Protein AF-A0A0H2MUB9-F1 (afdb_monomer_lite)

Structure (mmCIF, N/CA/C/O backbone):
data_AF-A0A0H2MUB9-F1
#
_entry.id   AF-A0A0H2MUB9-F1
#
loop_
_atom_site.group_PDB
_atom_site.id
_atom_site.type_symbol
_atom_site.label_atom_id
_atom_site.label_alt_id
_atom_site.label_comp_id
_atom_site.label_asym_id
_atom_site.label_entity_id
_atom_site.label_seq_id
_atom_site.pdbx_PDB_ins_code
_atom_site.Cartn_x
_atom_site.Cartn_y
_atom_site.Cartn_z
_atom_site.occupancy
_atom_site.B_iso_or_equiv
_atom_site.auth_seq_id
_atom_site.auth_comp_id
_atom_site.auth_asym_id
_atom_site.auth_atom_id
_atom_site.pdbx_PDB_model_num
ATOM 1 N N . MET A 1 1 ? -20.893 -0.176 14.159 1.00 56.81 1 MET A N 1
ATOM 2 C CA . MET A 1 1 ? -20.723 0.373 12.795 1.00 56.81 1 MET A CA 1
ATOM 3 C C . MET A 1 1 ? -20.155 1.794 12.834 1.00 56.81 1 MET A C 1
ATOM 5 O O . MET A 1 1 ? -19.218 2.076 12.096 1.00 56.81 1 MET A O 1
ATOM 9 N N . ASP A 1 2 ? -20.636 2.658 13.736 1.00 71.62 2 ASP A N 1
ATOM 10 C CA . ASP A 1 2 ? -20.161 4.051 13.866 1.00 71.62 2 ASP A CA 1
ATOM 11 C C . ASP A 1 2 ? -18.778 4.209 14.501 1.00 71.62 2 ASP A C 1
ATOM 13 O O . ASP A 1 2 ? -18.114 5.216 14.295 1.00 71.62 2 ASP A O 1
ATOM 17 N N . GLU A 1 3 ? -18.306 3.202 15.231 1.00 82.69 3 GLU A N 1
ATOM 18 C CA . GLU A 1 3 ? -17.053 3.276 15.979 1.00 82.69 3 GLU A CA 1
ATOM 19 C C . GLU A 1 3 ? -15.819 3.467 15.084 1.00 82.69 3 GLU A C 1
ATOM 21 O O . GLU A 1 3 ? -15.067 4.416 15.284 1.00 82.69 3 GLU A O 1
ATOM 26 N N . LEU A 1 4 ? -15.639 2.643 14.045 1.00 85.38 4 LEU A N 1
ATOM 27 C CA . LEU A 1 4 ? -14.508 2.793 13.117 1.00 85.38 4 LEU A CA 1
ATOM 28 C C . LEU A 1 4 ? -14.594 4.091 12.311 1.00 85.38 4 LEU A C 1
ATOM 30 O O . LEU A 1 4 ? -13.580 4.748 12.095 1.00 85.38 4 LEU A O 1
ATOM 34 N N . LYS A 1 5 ? -15.801 4.501 11.906 1.00 85.00 5 LYS A N 1
ATOM 35 C CA . LYS A 1 5 ? -16.011 5.792 11.232 1.00 85.00 5 LYS A CA 1
ATOM 36 C C . LYS A 1 5 ? -15.711 6.974 12.159 1.00 85.00 5 LYS A C 1
ATOM 38 O O . LYS A 1 5 ? -15.191 7.983 11.695 1.00 85.00 5 LYS A O 1
ATOM 43 N N . ARG A 1 6 ? -15.994 6.845 13.459 1.00 87.81 6 ARG A N 1
ATOM 44 C CA . ARG A 1 6 ? -15.663 7.837 14.491 1.00 87.81 6 ARG A CA 1
ATOM 45 C C . ARG A 1 6 ? -14.154 7.919 14.719 1.00 87.81 6 ARG A C 1
ATOM 47 O O . ARG A 1 6 ? -13.613 9.021 14.737 1.00 87.81 6 ARG A O 1
ATOM 54 N N . ILE A 1 7 ? -13.488 6.774 14.870 1.00 88.94 7 ILE A N 1
ATOM 55 C CA . ILE A 1 7 ? -12.036 6.682 15.089 1.00 88.94 7 ILE A CA 1
ATOM 56 C C . ILE A 1 7 ? -11.279 7.248 13.876 1.00 88.94 7 ILE A C 1
ATOM 58 O O . ILE A 1 7 ? -10.414 8.109 14.024 1.00 88.94 7 ILE A O 1
ATOM 62 N N . PHE A 1 8 ? -11.661 6.839 12.665 1.00 88.88 8 PHE A N 1
ATOM 63 C CA . PHE A 1 8 ? -11.027 7.247 11.408 1.00 88.88 8 PHE A CA 1
ATOM 64 C C . PHE A 1 8 ? -11.818 8.344 10.681 1.00 88.88 8 PHE A C 1
ATOM 66 O O . PHE A 1 8 ? -11.967 8.311 9.462 1.00 88.88 8 PHE A O 1
ATOM 73 N N . ARG A 1 9 ? -12.315 9.346 11.418 1.00 86.38 9 ARG A N 1
ATOM 74 C CA . ARG A 1 9 ? -13.179 10.418 10.877 1.00 86.38 9 ARG A CA 1
ATOM 75 C C . ARG A 1 9 ? -12.578 11.217 9.714 1.00 86.38 9 ARG A C 1
ATOM 77 O O . ARG A 1 9 ? -13.312 11.753 8.892 1.00 86.38 9 ARG A O 1
ATOM 84 N N . ASN A 1 10 ? -11.249 11.302 9.657 1.00 85.94 10 ASN A N 1
ATOM 85 C CA . ASN A 1 10 ? -10.519 12.029 8.615 1.00 85.94 10 ASN A CA 1
ATOM 86 C C . ASN A 1 10 ? -10.152 11.139 7.417 1.00 85.94 10 ASN A C 1
ATOM 88 O O . ASN A 1 10 ? -9.571 11.619 6.445 1.00 85.94 10 ASN A O 1
ATOM 92 N N . GLU A 1 11 ? -10.473 9.848 7.474 1.00 87.88 11 GLU A N 1
ATOM 93 C CA . GLU A 1 11 ? -10.148 8.885 6.432 1.00 87.88 11 GLU A CA 1
ATOM 94 C C . GLU A 1 11 ? -11.412 8.330 5.776 1.00 87.88 11 GLU A C 1
ATOM 96 O O . GLU A 1 11 ? -12.540 8.492 6.246 1.00 87.88 11 GLU A O 1
ATOM 101 N N . CYS A 1 12 ? -11.231 7.669 4.637 1.00 87.50 12 CYS A N 1
ATOM 102 C CA . CYS A 1 12 ? -12.321 6.972 3.985 1.00 87.50 12 CYS A CA 1
ATOM 103 C C . CYS A 1 12 ? -12.424 5.558 4.559 1.00 87.50 12 CYS A C 1
ATOM 105 O O . CYS A 1 12 ? -11.512 4.747 4.401 1.00 87.50 12 CYS A O 1
ATOM 107 N N . VAL A 1 13 ? -13.568 5.265 5.179 1.00 91.06 13 VAL A N 1
ATOM 108 C CA . VAL A 1 13 ? -13.918 3.931 5.675 1.00 91.06 13 VAL A CA 1
ATOM 109 C C . VAL A 1 13 ? -15.062 3.379 4.830 1.00 91.06 13 VAL A C 1
ATOM 111 O O . VAL A 1 13 ? -16.149 3.960 4.785 1.00 91.06 13 VAL A O 1
ATOM 114 N N . LYS A 1 14 ? -14.828 2.255 4.152 1.00 89.75 14 LYS A N 1
ATOM 115 C CA . LYS A 1 14 ? -15.859 1.504 3.419 1.00 89.75 14 LYS A CA 1
ATOM 116 C C . LYS A 1 14 ? -16.040 0.129 4.043 1.00 89.75 14 LYS A C 1
ATOM 118 O O . LYS A 1 14 ? -15.071 -0.472 4.479 1.00 89.75 14 LYS A O 1
ATOM 123 N N . GLU A 1 15 ? -17.260 -0.382 4.059 1.00 89.25 15 GLU A N 1
ATOM 124 C CA . GLU A 1 15 ? -17.566 -1.722 4.558 1.00 89.25 15 GLU A CA 1
ATOM 125 C C . GLU A 1 15 ? -18.041 -2.598 3.398 1.00 89.25 15 GLU A C 1
ATOM 127 O O . GLU A 1 15 ? -18.848 -2.157 2.576 1.00 89.25 15 GLU A O 1
ATOM 132 N N . LYS A 1 16 ? -17.510 -3.818 3.296 1.00 87.25 16 LYS A N 1
ATOM 133 C CA . LYS A 1 16 ? -17.943 -4.817 2.312 1.00 87.25 16 LYS A CA 1
ATOM 134 C C . LYS A 1 16 ? -17.687 -6.216 2.865 1.00 87.25 16 LYS A C 1
ATOM 136 O O . LYS A 1 16 ? -16.566 -6.519 3.261 1.00 87.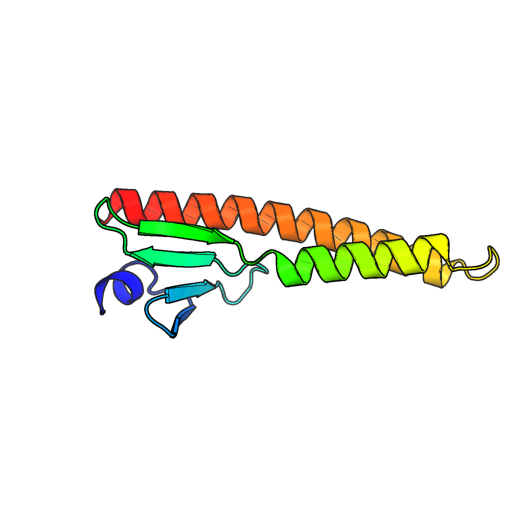25 16 LYS A O 1
ATOM 141 N N . ASN A 1 17 ? -18.705 -7.077 2.850 1.00 84.12 17 ASN A N 1
ATOM 142 C CA . ASN A 1 17 ? -18.617 -8.483 3.272 1.00 84.12 17 ASN A CA 1
ATOM 143 C C . ASN A 1 17 ? -17.987 -8.667 4.673 1.00 84.12 17 ASN A C 1
ATOM 145 O O . ASN A 1 17 ? -17.063 -9.462 4.826 1.00 84.12 17 ASN A O 1
ATOM 149 N N . ASN A 1 18 ? -18.442 -7.903 5.675 1.00 83.31 18 ASN A N 1
ATOM 150 C CA . ASN A 1 18 ? -17.905 -7.888 7.051 1.00 83.31 18 ASN A CA 1
ATOM 151 C C . ASN A 1 18 ? -16.425 -7.474 7.181 1.00 83.31 18 ASN A C 1
ATOM 153 O O . ASN A 1 18 ? -15.815 -7.665 8.234 1.00 83.31 18 ASN A O 1
ATOM 157 N N . LYS A 1 19 ? -15.839 -6.889 6.131 1.00 88.38 19 LYS A N 1
ATOM 158 C CA . LYS A 1 19 ? -14.501 -6.293 6.158 1.00 88.38 19 LYS A CA 1
ATOM 159 C C . LYS A 1 19 ? -14.608 -4.782 6.043 1.00 88.38 19 LYS A C 1
ATOM 161 O O . LYS A 1 19 ? -15.383 -4.261 5.236 1.00 88.38 19 LYS A O 1
ATOM 166 N N . PHE A 1 20 ? -13.786 -4.084 6.812 1.00 90.12 20 PHE A N 1
ATOM 167 C CA . PHE A 1 20 ? -13.650 -2.638 6.749 1.00 90.12 20 PHE A CA 1
ATOM 168 C C . PHE A 1 20 ? -12.410 -2.280 5.943 1.00 90.12 20 PHE A C 1
ATOM 170 O O . PHE A 1 20 ? -11.352 -2.874 6.093 1.00 90.12 20 PHE A O 1
ATOM 177 N N . PHE A 1 21 ? -12.538 -1.296 5.075 1.00 90.56 21 PHE A N 1
ATOM 178 C CA . PHE A 1 21 ? -11.499 -0.840 4.173 1.00 90.56 21 PHE A CA 1
ATOM 179 C C . PHE A 1 21 ? -11.187 0.602 4.525 1.00 90.56 21 PHE A C 1
ATOM 181 O O . PHE A 1 21 ? -12.017 1.486 4.305 1.00 90.56 21 PHE A O 1
ATOM 188 N N . ILE A 1 22 ? -9.997 0.823 5.071 1.00 90.81 22 ILE A N 1
ATOM 189 C CA . ILE A 1 22 ? -9.536 2.115 5.563 1.00 90.81 22 ILE A CA 1
ATOM 190 C C . ILE A 1 22 ? -8.442 2.627 4.626 1.00 90.81 22 ILE A C 1
ATOM 192 O O . ILE A 1 22 ? -7.374 2.024 4.487 1.00 90.81 22 ILE A O 1
ATOM 196 N N . PHE A 1 23 ? -8.687 3.755 3.967 1.00 87.06 23 PHE A N 1
ATOM 197 C CA . PHE A 1 23 ? -7.727 4.381 3.057 1.00 87.06 23 PHE A CA 1
ATOM 198 C C . PHE A 1 23 ? -7.743 5.903 3.195 1.00 87.06 23 PHE A C 1
ATOM 200 O O . PHE A 1 23 ? -8.779 6.521 3.444 1.00 87.06 23 PHE A O 1
ATOM 207 N N . HIS A 1 24 ? -6.570 6.506 3.031 1.00 81.12 24 HIS A N 1
ATOM 208 C CA . HIS A 1 24 ? -6.390 7.947 3.114 1.00 81.12 24 HIS A CA 1
ATOM 209 C C . HIS A 1 24 ? -6.463 8.543 1.717 1.00 81.12 24 HIS A C 1
ATOM 211 O O . HIS A 1 24 ? -6.061 7.913 0.743 1.00 81.12 24 HIS A O 1
ATOM 217 N N . ARG A 1 25 ? -6.989 9.764 1.607 1.00 71.44 25 ARG A N 1
ATOM 218 C CA . ARG A 1 25 ? -7.254 10.394 0.304 1.00 71.44 25 ARG A CA 1
ATOM 219 C C . ARG A 1 25 ? -5.985 10.672 -0.500 1.00 71.44 25 ARG A C 1
ATOM 221 O O . ARG A 1 25 ? -6.036 10.647 -1.721 1.00 71.44 25 ARG A O 1
ATOM 228 N N . SER A 1 26 ? -4.873 10.937 0.183 1.00 66.00 26 SER A N 1
ATOM 229 C CA . SER A 1 26 ? -3.591 11.278 -0.447 1.00 66.00 26 SER A CA 1
ATOM 230 C C . SER A 1 26 ? -2.532 10.176 -0.391 1.00 66.00 26 SER A C 1
ATOM 232 O O . SER A 1 26 ? -1.484 10.339 -1.006 1.00 66.00 26 SER A O 1
ATOM 234 N N . LEU A 1 27 ? -2.759 9.080 0.344 1.00 63.78 27 LEU A N 1
ATOM 235 C CA . LEU A 1 27 ? -1.756 8.021 0.492 1.00 63.78 27 LEU A CA 1
ATOM 236 C C . LEU A 1 27 ? -2.172 6.785 -0.296 1.00 63.78 27 LEU A C 1
ATOM 238 O O . LEU A 1 27 ? -3.285 6.277 -0.147 1.00 63.78 27 LEU A O 1
ATOM 242 N N . TRP A 1 28 ? -1.239 6.272 -1.094 1.00 70.44 28 TRP A N 1
ATOM 243 C CA . TRP A 1 28 ? -1.331 4.932 -1.653 1.00 70.44 28 TRP A CA 1
ATOM 244 C C . TRP A 1 28 ? -1.181 3.914 -0.522 1.00 70.44 28 TRP A C 1
ATOM 246 O O . TRP A 1 28 ? -0.120 3.786 0.079 1.00 70.44 28 TRP A O 1
ATOM 256 N N . GLY A 1 29 ? -2.277 3.233 -0.199 1.00 76.50 29 GLY A N 1
ATOM 257 C CA . GLY A 1 29 ? -2.287 2.156 0.780 1.00 76.50 29 GLY A CA 1
ATOM 258 C C . GLY A 1 29 ? -3.667 1.959 1.392 1.00 76.50 29 GLY A C 1
ATOM 259 O O . GLY A 1 29 ? -4.155 2.790 2.162 1.00 76.50 29 GLY A O 1
ATOM 260 N N . ARG A 1 30 ? -4.318 0.846 1.053 1.00 89.44 30 ARG A N 1
ATOM 261 C CA . ARG A 1 30 ? -5.590 0.451 1.662 1.00 89.44 30 ARG A CA 1
ATOM 262 C C . ARG A 1 30 ? -5.326 -0.608 2.722 1.00 89.44 30 ARG A C 1
ATOM 264 O O . ARG A 1 30 ? -4.677 -1.612 2.441 1.00 89.44 30 ARG A O 1
ATOM 271 N N . VAL A 1 31 ? -5.835 -0.378 3.927 1.00 93.12 31 VAL A N 1
ATOM 272 C CA . VAL A 1 31 ? -5.772 -1.340 5.029 1.00 93.12 31 VAL A CA 1
ATOM 273 C C . VAL A 1 31 ? -7.144 -1.976 5.185 1.00 93.12 31 VAL A C 1
ATOM 275 O O . VAL A 1 31 ? -8.157 -1.290 5.311 1.00 93.12 31 VAL A O 1
ATOM 278 N N . ILE A 1 32 ? -7.170 -3.297 5.148 1.00 92.88 32 ILE A N 1
ATOM 279 C CA . ILE A 1 32 ? -8.330 -4.131 5.412 1.00 92.88 32 ILE A CA 1
ATOM 280 C C . ILE A 1 32 ? -8.325 -4.451 6.903 1.00 92.88 32 ILE A C 1
ATOM 282 O O . ILE A 1 32 ? -7.337 -4.958 7.432 1.00 92.88 32 ILE A O 1
ATOM 286 N N . VAL A 1 33 ? -9.429 -4.153 7.570 1.00 92.88 33 VAL A N 1
ATOM 287 C CA . VAL A 1 33 ? -9.650 -4.406 8.987 1.00 92.88 33 VAL A CA 1
ATOM 288 C C . VAL A 1 33 ? -10.799 -5.395 9.133 1.00 92.88 33 VAL A C 1
ATOM 290 O O . VAL A 1 33 ? -11.902 -5.171 8.635 1.00 92.88 33 VAL A O 1
ATOM 293 N N . GLU A 1 34 ? -10.533 -6.501 9.814 1.00 91.25 34 GLU A N 1
ATOM 294 C CA . GLU A 1 34 ? -11.488 -7.570 10.093 1.00 91.25 34 GLU A CA 1
ATOM 295 C C . GLU A 1 34 ? -11.669 -7.662 11.608 1.00 91.25 34 GLU A C 1
ATOM 297 O O . GLU A 1 34 ? -10.687 -7.742 12.347 1.00 91.25 34 GLU A O 1
ATOM 302 N N . LYS A 1 35 ? -12.916 -7.627 12.087 1.00 85.12 35 LYS A N 1
ATOM 303 C CA . LYS A 1 35 ? -13.196 -7.828 13.512 1.00 85.12 35 LYS A CA 1
ATOM 304 C C . LYS A 1 35 ? -13.043 -9.317 13.841 1.00 85.12 35 LYS A C 1
ATOM 306 O O . LYS A 1 35 ? -13.653 -10.155 13.182 1.00 85.12 35 LYS A O 1
ATOM 311 N N . SER A 1 36 ? -12.234 -9.630 14.843 1.00 83.12 36 SER A N 1
ATOM 312 C CA . SER A 1 36 ? -12.026 -10.971 15.395 1.00 83.12 36 SER A CA 1
ATOM 313 C C . SER A 1 36 ? -12.447 -11.007 16.866 1.00 83.12 36 SER A C 1
ATOM 315 O O . SER A 1 36 ? -12.672 -9.963 17.475 1.00 83.12 36 SER A O 1
ATOM 317 N N . ASN A 1 37 ? -12.540 -12.201 17.456 1.00 79.12 37 ASN A N 1
ATOM 318 C CA . ASN A 1 37 ? -12.899 -12.344 18.874 1.00 79.12 37 ASN A CA 1
ATOM 319 C C . ASN A 1 37 ? -11.903 -11.622 19.802 1.00 79.12 37 ASN A C 1
ATOM 321 O O . ASN A 1 37 ? -12.319 -11.028 20.789 1.00 79.12 37 ASN A O 1
ATOM 325 N N . ASP A 1 38 ? -10.623 -11.580 19.417 1.00 79.56 38 ASP A N 1
ATOM 326 C CA . ASP A 1 38 ? -9.546 -10.931 20.182 1.00 79.56 38 ASP A CA 1
ATOM 327 C C . ASP A 1 38 ? -9.293 -9.459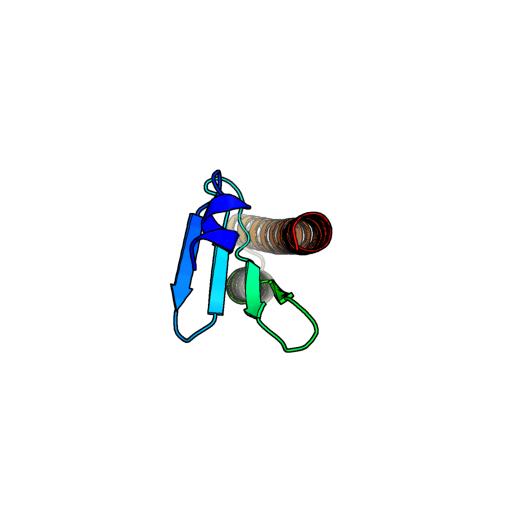 19.785 1.00 79.56 38 ASP A C 1
ATOM 329 O O . ASP A 1 38 ? -8.254 -8.893 20.121 1.00 79.56 38 ASP A O 1
ATOM 333 N N . GLY A 1 39 ? -10.201 -8.831 19.022 1.00 84.06 39 GLY A N 1
ATOM 334 C CA . GLY A 1 39 ? -10.093 -7.420 18.624 1.00 84.06 39 GLY A CA 1
ATOM 335 C C . GLY A 1 39 ? -10.191 -7.188 17.116 1.00 84.06 39 GLY A C 1
ATOM 336 O O . GLY A 1 39 ? -11.158 -7.595 16.475 1.00 84.06 39 GLY A O 1
ATOM 337 N N . TYR A 1 40 ? -9.214 -6.485 16.538 1.00 85.94 40 TYR A N 1
ATOM 338 C CA . TYR A 1 40 ? -9.202 -6.127 15.116 1.00 85.94 40 TYR A CA 1
ATOM 339 C C . TYR A 1 40 ? -7.927 -6.617 14.425 1.00 85.94 40 TYR A C 1
ATOM 341 O O . TYR A 1 40 ? -6.815 -6.219 14.773 1.00 85.94 40 TYR A O 1
ATOM 349 N N . ASN A 1 41 ? -8.086 -7.436 13.387 1.00 90.00 41 ASN A N 1
ATOM 350 C CA . ASN A 1 41 ? -6.993 -7.856 12.522 1.00 90.00 41 ASN A CA 1
ATOM 351 C C . ASN A 1 41 ? -6.832 -6.866 11.363 1.00 90.00 41 ASN A C 1
ATOM 353 O O . ASN A 1 41 ? -7.803 -6.560 10.677 1.00 90.00 41 ASN A O 1
ATOM 357 N N . CYS A 1 42 ? -5.612 -6.383 11.128 1.00 92.19 42 CYS A N 1
ATOM 358 C CA . CYS A 1 42 ? -5.316 -5.384 10.099 1.00 92.19 42 CYS A CA 1
ATOM 359 C C . CYS A 1 42 ? -4.326 -5.944 9.076 1.00 92.19 42 CYS A C 1
ATOM 361 O O . CYS A 1 42 ? -3.234 -6.382 9.452 1.00 92.19 42 CYS A O 1
ATOM 363 N N . LYS A 1 43 ? -4.681 -5.880 7.790 1.00 92.88 43 LYS A N 1
ATOM 364 C CA . LYS A 1 43 ? -3.880 -6.366 6.656 1.00 92.88 43 LYS A CA 1
ATOM 365 C C . LYS A 1 43 ? -3.807 -5.305 5.562 1.00 92.88 43 LYS A C 1
ATOM 367 O O . LYS A 1 43 ? -4.802 -4.646 5.285 1.00 92.88 43 LYS A O 1
ATOM 372 N N . GLY A 1 44 ? -2.656 -5.142 4.920 1.00 91.44 44 GLY A N 1
ATOM 373 C CA . GLY A 1 44 ? -2.526 -4.264 3.755 1.00 91.44 44 GLY A CA 1
ATOM 374 C C . GLY A 1 44 ? -3.027 -4.909 2.469 1.00 91.44 44 GLY A C 1
ATOM 375 O O . GLY A 1 44 ? -2.967 -6.127 2.304 1.00 91.44 44 GLY A O 1
ATOM 376 N N . GLU A 1 45 ? -3.490 -4.090 1.530 1.00 91.06 45 GLU A N 1
ATOM 377 C CA . GLU A 1 45 ? -3.807 -4.511 0.166 1.00 91.06 45 GLU A CA 1
ATOM 378 C C . GLU A 1 45 ? -2.588 -4.317 -0.756 1.00 91.06 45 GLU A C 1
ATOM 380 O O . GLU A 1 45 ? -2.422 -3.275 -1.386 1.00 91.06 45 GLU A O 1
ATOM 385 N N . TYR A 1 46 ? -1.725 -5.334 -0.842 1.00 89.69 46 TYR A N 1
ATOM 386 C CA . TYR A 1 46 ? -0.469 -5.270 -1.614 1.00 89.69 46 TYR A CA 1
ATOM 387 C C . TYR A 1 46 ? -0.635 -5.522 -3.114 1.00 89.69 46 TYR A C 1
ATOM 389 O O . TYR A 1 46 ? 0.306 -5.296 -3.871 1.00 89.69 46 TYR A O 1
ATOM 397 N N . ILE A 1 47 ? -1.806 -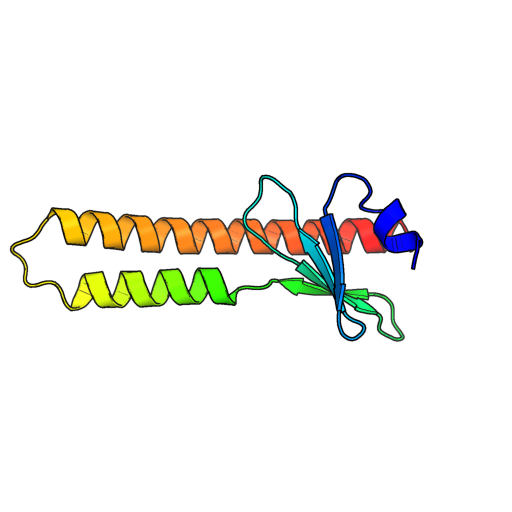5.993 -3.562 1.00 90.31 47 ILE A N 1
ATOM 398 C CA . ILE A 1 47 ? -1.999 -6.512 -4.926 1.00 90.31 47 ILE A CA 1
ATOM 399 C C . ILE A 1 47 ? -1.572 -5.500 -6.001 1.00 90.31 47 ILE A C 1
ATOM 401 O O . ILE A 1 47 ? -0.890 -5.872 -6.952 1.00 90.31 47 ILE A O 1
ATOM 405 N N . GLY A 1 48 ? -1.897 -4.214 -5.824 1.00 86.94 48 GLY A N 1
ATOM 406 C CA . GLY A 1 48 ? -1.527 -3.161 -6.773 1.00 86.94 48 GLY A CA 1
ATOM 407 C C . GLY A 1 48 ? -0.019 -2.917 -6.829 1.00 86.94 48 GLY A C 1
ATOM 408 O O . GLY A 1 48 ? 0.538 -2.764 -7.912 1.00 86.94 48 GLY A O 1
ATOM 409 N N . HIS A 1 49 ? 0.654 -2.953 -5.677 1.00 90.88 49 HIS A N 1
ATOM 410 C CA . HIS A 1 49 ? 2.103 -2.776 -5.587 1.00 90.88 49 HIS A CA 1
ATOM 411 C C . HIS A 1 49 ? 2.853 -3.968 -6.190 1.00 90.88 49 HIS A C 1
ATOM 413 O O . HIS A 1 49 ? 3.766 -3.771 -6.984 1.00 90.88 49 HIS A O 1
ATOM 419 N N . ILE A 1 50 ? 2.418 -5.195 -5.885 1.00 92.62 50 ILE A N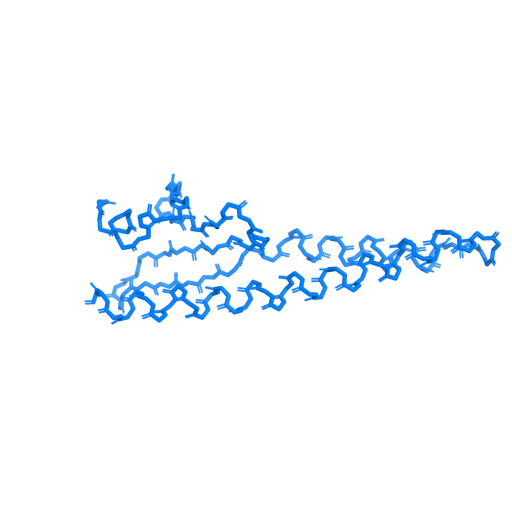 1
ATOM 420 C CA . ILE A 1 50 ? 2.995 -6.425 -6.449 1.00 92.62 50 ILE A CA 1
ATOM 421 C C . ILE A 1 50 ? 2.804 -6.456 -7.968 1.00 92.62 50 ILE A C 1
ATOM 423 O O . ILE A 1 50 ? 3.741 -6.762 -8.700 1.00 92.62 50 ILE A O 1
ATOM 427 N N . THR A 1 51 ? 1.611 -6.099 -8.454 1.00 93.00 51 THR A N 1
ATOM 428 C CA . THR A 1 51 ? 1.326 -6.071 -9.897 1.00 93.00 51 THR A CA 1
ATOM 429 C C . THR A 1 51 ? 2.217 -5.058 -10.610 1.00 93.00 51 THR A C 1
ATOM 431 O O . THR A 1 51 ? 2.806 -5.389 -11.635 1.00 93.00 51 THR A O 1
ATOM 434 N N . LEU A 1 52 ? 2.369 -3.849 -10.054 1.00 93.56 52 LEU A N 1
ATOM 435 C CA . LEU A 1 52 ? 3.273 -2.840 -10.607 1.00 93.56 52 LEU A CA 1
ATOM 436 C C . LEU A 1 52 ? 4.722 -3.342 -10.628 1.00 93.56 52 LEU A C 1
ATOM 438 O O . LEU A 1 52 ? 5.370 -3.243 -11.663 1.00 93.56 52 LEU A O 1
ATOM 442 N N . PHE A 1 53 ? 5.199 -3.933 -9.528 1.00 95.62 53 PHE A N 1
ATOM 443 C CA . PHE A 1 53 ? 6.551 -4.485 -9.437 1.00 95.62 53 PHE A CA 1
ATOM 444 C C . PHE A 1 53 ? 6.807 -5.534 -10.525 1.00 95.62 53 PHE A C 1
ATOM 446 O O . PHE A 1 53 ? 7.783 -5.431 -11.263 1.00 95.62 53 PHE A O 1
ATOM 453 N N . LEU A 1 54 ? 5.914 -6.521 -10.658 1.00 95.88 54 LEU A N 1
ATOM 454 C CA . LEU A 1 54 ? 6.057 -7.600 -11.637 1.00 95.88 54 LEU A CA 1
ATOM 455 C C . LEU A 1 54 ? 6.005 -7.078 -13.075 1.00 95.88 54 LEU A C 1
ATOM 457 O O . LEU A 1 54 ? 6.830 -7.478 -13.889 1.00 95.88 54 LEU A O 1
ATOM 461 N N . MET A 1 55 ? 5.087 -6.158 -13.383 1.00 94.62 55 MET A N 1
ATOM 462 C CA . MET A 1 55 ? 5.006 -5.551 -14.715 1.00 94.62 55 MET A CA 1
ATOM 463 C C . MET A 1 55 ? 6.271 -4.762 -15.049 1.00 94.62 55 MET A C 1
ATOM 465 O O . MET A 1 55 ? 6.809 -4.899 -16.146 1.00 94.62 55 MET A O 1
ATOM 469 N N . SER A 1 56 ? 6.783 -3.974 -14.103 1.00 94.56 56 SER A N 1
ATOM 470 C CA . SER A 1 56 ? 8.036 -3.244 -14.282 1.00 94.56 56 SER A CA 1
ATOM 471 C C . SER A 1 56 ? 9.231 -4.183 -14.449 1.00 94.56 56 SER A C 1
ATOM 473 O O . SER A 1 56 ? 10.080 -3.927 -15.295 1.00 94.56 56 SER A O 1
ATOM 475 N N . LEU A 1 57 ? 9.271 -5.296 -13.715 1.00 94.44 57 LEU A N 1
ATOM 476 C CA . LEU A 1 57 ? 10.318 -6.308 -13.846 1.00 94.44 57 LEU A CA 1
ATOM 477 C C . LEU A 1 57 ? 10.285 -6.997 -15.218 1.00 94.44 57 LEU A C 1
ATOM 479 O O . LEU A 1 57 ? 11.331 -7.181 -15.833 1.00 94.44 57 LEU A O 1
ATOM 483 N N . ILE A 1 58 ? 9.091 -7.344 -15.711 1.00 92.50 58 ILE A N 1
ATOM 484 C CA . ILE A 1 58 ? 8.915 -7.918 -17.052 1.00 92.50 58 ILE A CA 1
ATOM 485 C C . ILE A 1 58 ? 9.444 -6.937 -18.092 1.00 92.50 58 ILE A C 1
ATOM 487 O O . ILE A 1 58 ? 10.314 -7.317 -18.866 1.00 92.50 58 ILE A O 1
ATOM 491 N N . ILE A 1 59 ? 8.997 -5.675 -18.051 1.00 89.75 59 ILE A N 1
ATOM 492 C CA . ILE A 1 59 ? 9.461 -4.637 -18.982 1.00 89.75 59 ILE A CA 1
ATOM 493 C C . ILE A 1 59 ? 10.986 -4.530 -18.938 1.00 89.75 59 ILE A C 1
ATOM 495 O O . ILE A 1 59 ? 11.602 -4.506 -19.993 1.00 89.75 59 ILE A O 1
ATOM 499 N N . TYR A 1 60 ? 11.600 -4.532 -17.752 1.00 89.62 60 TYR A N 1
ATOM 500 C CA . TYR A 1 60 ? 13.056 -4.452 -17.617 1.00 89.62 60 TYR A CA 1
ATOM 501 C C . TYR A 1 60 ? 13.793 -5.597 -18.334 1.00 89.62 60 TYR A C 1
ATOM 503 O O . TYR A 1 60 ? 14.804 -5.358 -18.985 1.00 89.62 60 TYR A O 1
ATOM 511 N N . PHE A 1 61 ? 13.289 -6.833 -18.240 1.00 87.00 61 PHE A N 1
ATOM 512 C CA . PHE A 1 61 ? 13.945 -8.006 -18.831 1.00 87.00 61 PHE A CA 1
ATOM 513 C C . PHE A 1 61 ? 13.579 -8.275 -20.294 1.00 87.00 61 PHE A C 1
ATOM 515 O O . PHE A 1 61 ? 14.358 -8.910 -20.998 1.00 87.00 61 PHE A O 1
ATOM 522 N N . THR A 1 62 ? 12.403 -7.845 -20.758 1.00 86.50 62 THR A N 1
ATOM 523 C CA . THR A 1 62 ? 11.934 -8.114 -22.132 1.00 86.50 62 THR A CA 1
ATOM 524 C C . THR A 1 62 ? 12.395 -7.082 -23.149 1.00 86.50 62 THR A C 1
ATOM 526 O O . THR A 1 62 ? 12.136 -7.232 -24.340 1.00 86.50 62 THR A O 1
ATOM 529 N N . ASN A 1 63 ? 12.998 -5.995 -22.688 1.00 80.19 63 ASN A N 1
ATOM 530 C CA . ASN A 1 63 ? 13.319 -4.874 -23.540 1.00 80.19 63 ASN A CA 1
ATOM 531 C C . ASN A 1 63 ? 14.703 -5.075 -24.165 1.00 80.19 63 ASN A C 1
ATOM 533 O O . ASN A 1 63 ? 15.717 -4.992 -23.473 1.00 80.19 63 ASN A O 1
ATOM 537 N N . ASP A 1 64 ? 14.744 -5.340 -25.474 1.00 68.25 64 ASP A N 1
ATOM 538 C CA . ASP A 1 64 ? 16.001 -5.359 -26.221 1.00 68.25 64 ASP A CA 1
ATOM 539 C C . ASP A 1 64 ? 16.711 -4.011 -26.029 1.00 68.25 64 ASP A C 1
ATOM 541 O O . ASP A 1 64 ? 16.072 -2.956 -26.090 1.00 68.25 64 ASP A O 1
ATOM 545 N N . ASN A 1 65 ? 18.025 -4.066 -25.781 1.00 59.09 65 ASN A N 1
ATOM 546 C CA . ASN A 1 65 ? 18.924 -3.020 -25.252 1.00 59.09 65 ASN A CA 1
ATOM 547 C C . ASN A 1 65 ? 18.924 -1.630 -25.951 1.00 59.09 65 ASN A C 1
ATOM 549 O O . ASN A 1 65 ? 19.761 -0.792 -25.629 1.00 59.09 65 ASN A O 1
ATOM 553 N N . ASN A 1 66 ? 18.003 -1.348 -26.875 1.00 58.84 66 ASN A N 1
ATOM 554 C CA . ASN A 1 66 ? 17.962 -0.163 -27.731 1.00 58.84 66 ASN A CA 1
ATOM 555 C C . ASN A 1 66 ? 16.857 0.861 -27.391 1.00 58.84 66 ASN A C 1
ATOM 557 O O . ASN A 1 66 ? 16.723 1.850 -28.108 1.00 58.84 66 ASN A O 1
ATOM 561 N N . THR A 1 67 ? 16.065 0.684 -26.323 1.00 68.94 67 THR A N 1
ATOM 562 C CA . THR A 1 67 ? 15.101 1.715 -25.871 1.00 68.94 67 THR A CA 1
ATOM 563 C C . THR A 1 67 ? 15.358 2.154 -24.429 1.00 68.94 67 THR A C 1
ATOM 565 O O . THR A 1 67 ? 14.703 1.711 -23.486 1.00 68.94 67 THR A O 1
ATOM 568 N N . GLU A 1 68 ? 16.301 3.086 -24.252 1.00 75.94 68 GLU A N 1
ATOM 569 C CA . GLU A 1 68 ? 16.668 3.674 -22.950 1.00 75.94 68 GLU A CA 1
ATOM 570 C C . GLU A 1 68 ? 15.444 4.148 -22.140 1.00 75.94 68 GLU A C 1
ATOM 572 O O . GLU A 1 68 ? 15.359 3.929 -20.933 1.00 75.94 68 GLU A O 1
ATOM 577 N N . TYR A 1 69 ? 14.446 4.729 -22.813 1.00 79.06 69 TYR A N 1
ATOM 578 C CA . TYR A 1 69 ? 13.217 5.236 -22.194 1.00 79.06 69 TYR A CA 1
ATOM 579 C C . TYR A 1 69 ? 12.400 4.156 -21.459 1.00 79.06 69 TYR A C 1
ATOM 581 O O . TYR A 1 69 ? 11.921 4.375 -20.345 1.00 79.06 69 TYR A O 1
ATOM 589 N N . SER A 1 70 ? 12.281 2.966 -22.046 1.00 80.25 70 SER A N 1
ATOM 590 C CA . SER A 1 70 ? 11.556 1.836 -21.456 1.00 80.25 70 SER A CA 1
ATOM 591 C C . SER A 1 70 ? 12.274 1.287 -20.213 1.00 80.25 70 SER A C 1
ATOM 593 O O . SER A 1 70 ? 11.626 0.934 -19.222 1.00 80.25 70 SER A O 1
ATOM 595 N N . ASN A 1 71 ? 13.612 1.325 -20.199 1.00 84.69 71 ASN A N 1
ATOM 596 C CA . ASN A 1 71 ? 14.402 0.969 -19.017 1.00 84.69 71 ASN A CA 1
ATOM 597 C C . ASN A 1 71 ? 14.187 1.979 -17.877 1.00 84.69 71 ASN A C 1
ATOM 599 O O . ASN A 1 71 ? 13.963 1.568 -16.740 1.00 84.69 71 ASN A O 1
ATOM 603 N N . TYR A 1 72 ? 14.143 3.286 -18.158 1.00 89.31 72 TYR A N 1
ATOM 604 C CA . TYR A 1 72 ? 13.815 4.284 -17.129 1.00 89.31 72 TYR A CA 1
ATOM 605 C C . TYR A 1 72 ? 12.413 4.092 -16.536 1.00 89.31 72 TYR A C 1
ATOM 607 O O . TYR A 1 72 ? 12.255 4.158 -15.315 1.00 89.31 72 TYR A O 1
ATOM 615 N N . ILE A 1 73 ? 11.405 3.804 -17.369 1.00 89.75 73 ILE A N 1
ATOM 616 C CA . ILE A 1 73 ? 10.036 3.535 -16.898 1.00 89.75 73 ILE A CA 1
ATOM 617 C C . ILE A 1 73 ? 9.996 2.309 -15.985 1.00 89.75 73 ILE A C 1
ATOM 619 O O . ILE A 1 73 ? 9.364 2.355 -14.927 1.00 89.75 73 ILE A O 1
ATOM 623 N N . SER A 1 74 ? 10.676 1.224 -16.362 1.00 92.88 74 SER A N 1
ATOM 624 C CA . SER A 1 74 ? 10.729 0.022 -15.525 1.00 92.88 74 SER A CA 1
ATOM 625 C C . SER A 1 74 ? 11.395 0.284 -14.172 1.00 92.88 74 SER A C 1
ATOM 627 O O . SER A 1 74 ? 10.818 -0.051 -13.140 1.00 92.88 74 SER A O 1
ATOM 629 N N . ILE A 1 75 ? 12.544 0.966 -14.141 1.00 92.94 75 ILE A N 1
ATOM 630 C CA . ILE A 1 75 ? 13.235 1.314 -12.891 1.00 92.94 75 ILE A CA 1
ATOM 631 C C . ILE A 1 75 ? 12.347 2.205 -12.017 1.00 92.94 75 ILE A C 1
ATOM 633 O O . ILE A 1 75 ? 12.210 1.953 -10.819 1.00 92.94 75 ILE A O 1
ATOM 637 N N . PHE A 1 76 ? 11.696 3.212 -12.605 1.00 94.25 76 PHE A N 1
ATOM 638 C CA . PHE A 1 76 ? 10.784 4.086 -11.871 1.00 94.25 76 PHE A CA 1
ATOM 639 C C . PHE A 1 76 ? 9.604 3.308 -11.276 1.00 94.25 76 PHE A C 1
ATOM 641 O O . PHE A 1 76 ? 9.274 3.492 -10.104 1.00 94.25 76 PHE A O 1
ATOM 648 N N . GLY A 1 77 ? 9.000 2.398 -12.044 1.00 94.25 77 GLY A N 1
ATOM 649 C CA . GLY A 1 77 ? 7.910 1.547 -11.569 1.00 94.25 77 GLY A CA 1
ATOM 650 C C . GLY A 1 77 ? 8.336 0.585 -10.453 1.00 94.25 77 GLY A C 1
ATOM 651 O O . GLY A 1 77 ? 7.625 0.464 -9.451 1.00 94.25 77 GLY A O 1
ATOM 652 N N . LEU A 1 78 ? 9.534 -0.008 -10.552 1.00 95.69 78 LEU A N 1
ATOM 653 C CA . LEU A 1 78 ? 10.128 -0.820 -9.483 1.00 95.69 78 LEU A CA 1
ATOM 654 C C . LEU A 1 78 ? 10.297 0.006 -8.200 1.00 95.69 78 LEU A C 1
ATOM 656 O O . LEU A 1 78 ? 9.774 -0.380 -7.154 1.00 95.69 78 LEU A O 1
ATOM 660 N N . ILE A 1 79 ? 10.936 1.177 -8.279 1.00 95.69 79 ILE A N 1
ATOM 661 C CA . ILE A 1 79 ? 11.130 2.072 -7.126 1.00 95.69 79 ILE A CA 1
ATOM 662 C C . ILE A 1 79 ? 9.780 2.473 -6.516 1.00 95.69 79 ILE A C 1
ATOM 664 O O . ILE A 1 79 ? 9.590 2.371 -5.302 1.00 95.69 79 ILE A O 1
ATOM 668 N N . PHE A 1 80 ? 8.819 2.882 -7.344 1.00 93.56 80 PHE A N 1
ATOM 669 C CA . PHE A 1 80 ? 7.507 3.328 -6.881 1.00 93.56 80 PHE A CA 1
ATOM 670 C C . PHE A 1 80 ? 6.716 2.205 -6.200 1.00 93.56 80 PHE A C 1
ATOM 672 O O . PHE A 1 80 ? 6.053 2.435 -5.187 1.00 93.56 80 PHE A O 1
ATOM 679 N N . SER A 1 81 ? 6.818 0.972 -6.703 1.00 94.06 81 SER A N 1
ATOM 680 C CA . SER A 1 81 ? 6.178 -0.192 -6.082 1.00 94.06 81 SER A CA 1
ATOM 681 C C . SER A 1 81 ? 6.762 -0.523 -4.701 1.00 94.06 81 SER A C 1
ATOM 683 O O . SER A 1 81 ? 6.003 -0.815 -3.770 1.00 94.06 81 SER A O 1
ATOM 685 N N . ILE A 1 82 ? 8.085 -0.398 -4.534 1.00 93.94 82 ILE A N 1
ATOM 686 C CA . ILE A 1 82 ? 8.777 -0.609 -3.256 1.00 93.94 82 ILE A CA 1
ATOM 687 C C . ILE A 1 82 ? 8.372 0.480 -2.261 1.00 93.94 82 ILE A C 1
ATOM 689 O O . ILE A 1 82 ? 7.921 0.166 -1.160 1.00 93.94 82 ILE A O 1
ATOM 693 N N . ILE A 1 83 ? 8.460 1.754 -2.660 1.00 93.00 83 ILE A N 1
ATOM 694 C CA . ILE A 1 83 ? 8.065 2.889 -1.812 1.00 93.00 83 ILE A CA 1
ATOM 695 C C . ILE A 1 83 ? 6.596 2.760 -1.401 1.00 93.00 83 ILE A C 1
ATOM 697 O O . ILE A 1 83 ? 6.269 2.907 -0.224 1.00 93.00 83 ILE A O 1
ATOM 701 N N . GLY A 1 84 ? 5.711 2.429 -2.345 1.00 91.06 84 GLY A N 1
ATOM 702 C CA . GLY A 1 84 ? 4.297 2.206 -2.060 1.00 91.06 84 GLY A CA 1
ATOM 703 C C . GLY A 1 84 ? 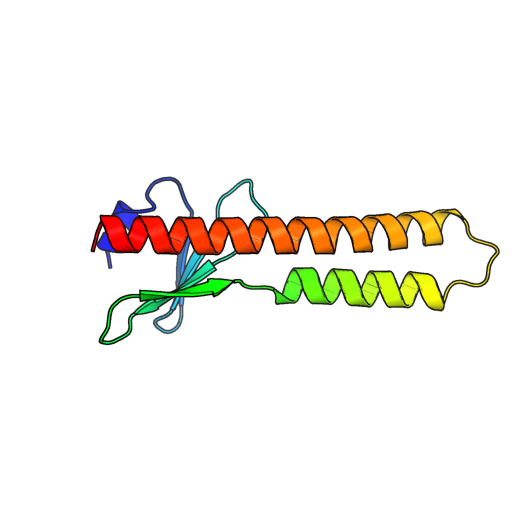4.066 1.083 -1.045 1.00 91.06 84 GLY A C 1
ATOM 704 O O . GLY A 1 84 ? 3.250 1.243 -0.140 1.00 91.06 84 GLY A O 1
ATOM 705 N N . SER A 1 85 ? 4.831 -0.009 -1.133 1.00 92.44 85 SER A N 1
ATOM 706 C CA . SER A 1 85 ? 4.756 -1.119 -0.172 1.00 92.44 85 SER A CA 1
ATOM 707 C C . SER A 1 85 ? 5.217 -0.702 1.230 1.00 92.44 85 SER A C 1
ATOM 709 O O . SER A 1 85 ? 4.568 -1.048 2.214 1.00 92.44 85 SER A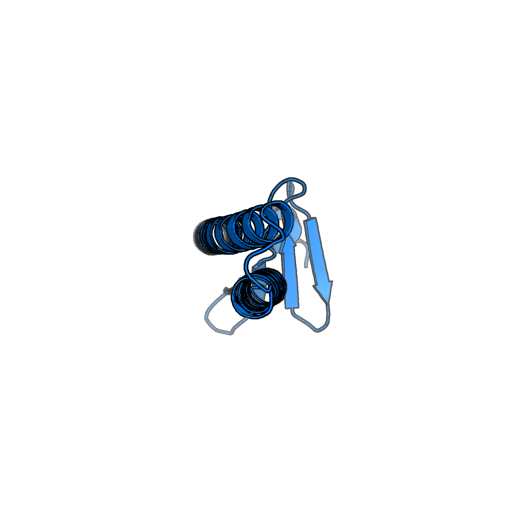 O 1
ATOM 711 N N . ILE A 1 86 ? 6.282 0.100 1.336 1.00 92.44 86 ILE A N 1
ATOM 712 C CA . ILE A 1 86 ? 6.761 0.643 2.620 1.00 92.44 86 ILE A CA 1
ATOM 713 C C . ILE A 1 86 ? 5.718 1.586 3.236 1.00 92.44 86 ILE A C 1
ATOM 715 O O . ILE A 1 86 ? 5.418 1.492 4.426 1.00 92.44 86 ILE A O 1
ATOM 719 N N . ILE A 1 87 ? 5.128 2.480 2.435 1.00 91.31 87 ILE A N 1
ATOM 720 C CA . ILE A 1 87 ? 4.064 3.385 2.897 1.00 91.31 87 ILE A CA 1
ATOM 721 C C . ILE A 1 87 ? 2.856 2.582 3.397 1.00 91.31 87 ILE A C 1
ATOM 723 O O . ILE A 1 87 ? 2.264 2.932 4.423 1.00 91.31 87 ILE A O 1
ATOM 727 N N . LEU A 1 88 ? 2.509 1.487 2.715 1.00 92.06 88 LEU A N 1
ATOM 728 C CA . LEU A 1 88 ? 1.443 0.588 3.143 1.00 92.06 88 LEU A CA 1
ATOM 729 C C . LEU A 1 88 ? 1.758 -0.070 4.497 1.00 92.06 88 LEU A C 1
ATOM 731 O O . LEU A 1 88 ? 0.888 -0.065 5.366 1.00 92.06 88 LEU A O 1
ATOM 735 N N . GLU A 1 89 ? 2.983 -0.552 4.723 1.00 92.56 89 GLU A N 1
ATOM 736 C CA . GLU A 1 89 ? 3.406 -1.104 6.025 1.00 92.56 89 GLU A CA 1
ATOM 737 C C . GLU A 1 89 ? 3.279 -0.083 7.160 1.00 92.56 89 GLU A C 1
ATOM 739 O O . GLU A 1 89 ? 2.662 -0.355 8.195 1.00 92.56 89 GLU A O 1
ATOM 744 N N . ILE A 1 90 ? 3.787 1.136 6.946 1.00 91.69 90 ILE A N 1
ATOM 745 C CA . ILE A 1 90 ? 3.668 2.235 7.917 1.00 91.69 90 ILE A CA 1
ATOM 746 C C . ILE A 1 90 ? 2.192 2.489 8.243 1.00 91.69 90 ILE A C 1
ATOM 748 O O . ILE A 1 90 ? 1.813 2.659 9.407 1.00 91.69 90 ILE A O 1
ATOM 752 N N . ARG A 1 91 ? 1.332 2.466 7.223 1.00 90.81 91 ARG A N 1
ATOM 753 C CA . ARG A 1 91 ? -0.103 2.684 7.383 1.00 90.81 91 ARG A CA 1
ATOM 754 C C . ARG A 1 91 ? -0.795 1.555 8.145 1.00 90.81 91 ARG A C 1
ATOM 756 O O . ARG A 1 91 ? -1.666 1.838 8.966 1.00 90.81 91 ARG A O 1
ATOM 763 N N . ILE A 1 92 ? -0.417 0.297 7.925 1.00 92.69 92 ILE A N 1
ATOM 764 C CA . ILE A 1 92 ? -0.935 -0.836 8.709 1.00 92.69 92 ILE A CA 1
ATOM 765 C C . ILE A 1 92 ? -0.585 -0.651 10.186 1.00 92.69 92 ILE A C 1
ATOM 767 O O . ILE A 1 92 ? -1.459 -0.802 11.042 1.00 92.69 92 ILE A O 1
ATOM 771 N N . CYS A 1 93 ? 0.664 -0.289 10.489 1.00 92.19 93 CYS A N 1
ATOM 772 C CA . CYS A 1 93 ? 1.111 -0.015 11.855 1.00 92.19 93 CYS A CA 1
ATOM 773 C C . CYS A 1 93 ? 0.318 1.129 12.498 1.00 92.19 93 CYS A C 1
ATOM 775 O O . CYS A 1 93 ? -0.151 0.989 13.627 1.00 92.19 93 CYS A O 1
ATOM 777 N N . TYR A 1 94 ? 0.098 2.221 11.761 1.00 91.38 94 TYR A N 1
ATOM 778 C CA . TYR A 1 94 ? -0.728 3.346 12.204 1.00 91.38 94 TYR A CA 1
ATOM 779 C C . TYR A 1 94 ? -2.160 2.917 12.557 1.00 91.38 94 TYR A C 1
ATOM 781 O O . TYR A 1 94 ? -2.639 3.210 13.653 1.00 91.38 94 TYR A O 1
ATOM 789 N N . VAL A 1 95 ? -2.827 2.170 11.670 1.00 91.62 95 VAL A N 1
ATOM 790 C CA . VAL A 1 95 ? -4.200 1.688 11.900 1.00 91.62 95 VAL A CA 1
ATOM 791 C C . VAL A 1 95 ? -4.258 0.767 13.122 1.00 91.62 95 VAL A C 1
ATOM 793 O O . VAL A 1 95 ? -5.126 0.951 13.975 1.00 91.62 95 VAL A O 1
ATOM 796 N N . LYS A 1 96 ? -3.311 -0.172 13.256 1.00 91.88 96 LYS A N 1
ATOM 797 C CA . LYS A 1 96 ? -3.218 -1.064 14.427 1.00 91.88 96 LYS A CA 1
ATOM 798 C C . LYS A 1 96 ? -3.060 -0.283 15.732 1.00 91.88 96 LYS A C 1
ATOM 800 O O . LYS A 1 96 ? -3.742 -0.585 16.708 1.00 91.88 96 LYS A O 1
ATOM 805 N N . LEU A 1 97 ? -2.179 0.717 15.749 1.00 91.31 97 LEU A N 1
ATOM 806 C CA . LEU A 1 97 ? -1.906 1.528 16.936 1.00 91.31 97 LEU A CA 1
ATOM 807 C C . LEU A 1 97 ? -3.123 2.363 17.345 1.00 91.31 97 LEU A C 1
ATOM 809 O O . LEU A 1 97 ? -3.465 2.414 18.524 1.00 91.31 97 LEU A O 1
ATOM 813 N N . ILE A 1 98 ? -3.814 2.969 16.379 1.00 90.81 98 ILE A N 1
ATOM 814 C CA . ILE A 1 98 ? -5.037 3.727 16.651 1.00 90.81 98 ILE A CA 1
ATOM 815 C C . ILE A 1 98 ? -6.138 2.830 17.206 1.00 90.81 98 ILE A C 1
ATOM 817 O O . ILE A 1 98 ? -6.783 3.212 18.181 1.00 90.81 98 ILE A O 1
ATOM 821 N N . LEU A 1 99 ? -6.345 1.654 16.613 1.00 90.19 99 LEU A N 1
ATOM 822 C CA . LEU A 1 99 ? -7.358 0.717 17.089 1.00 90.19 99 LEU A CA 1
ATOM 823 C C . LEU A 1 99 ? -7.067 0.267 18.518 1.00 90.19 99 LEU A C 1
ATOM 825 O O . LEU A 1 99 ? -7.961 0.336 19.348 1.00 90.19 99 LEU A O 1
ATOM 829 N N . LYS A 1 100 ? -5.813 -0.082 18.827 1.00 87.50 100 LYS A N 1
ATOM 830 C CA . LYS A 1 100 ? -5.400 -0.479 20.181 1.00 87.50 100 LYS A CA 1
ATOM 831 C C . LYS A 1 100 ? -5.608 0.619 21.234 1.00 87.50 100 LYS A C 1
ATOM 833 O O . LYS A 1 100 ? -5.809 0.313 22.399 1.00 87.50 100 LYS A O 1
ATOM 838 N N . ASN A 1 101 ? -5.519 1.891 20.846 1.00 84.75 101 ASN A N 1
ATOM 839 C CA . ASN A 1 101 ? -5.675 3.010 21.779 1.00 84.75 101 ASN A CA 1
ATOM 840 C C . ASN A 1 101 ? -7.137 3.448 21.978 1.00 84.75 101 ASN A C 1
ATOM 842 O O . ASN A 1 101 ? -7.398 4.256 22.865 1.00 84.75 101 ASN A O 1
ATOM 846 N N . ASN A 1 102 ? -8.070 2.991 21.138 1.00 77.69 102 ASN A N 1
ATOM 847 C CA . ASN A 1 102 ? -9.465 3.455 21.137 1.00 77.69 102 ASN A CA 1
ATOM 848 C C . ASN A 1 102 ? -10.493 2.338 21.389 1.00 77.69 102 ASN A C 1
ATOM 850 O O . ASN A 1 102 ? -11.683 2.647 21.473 1.00 77.69 102 ASN A O 1
ATOM 854 N N . VAL A 1 103 ? -10.045 1.082 21.469 1.00 74.06 103 VAL A N 1
ATOM 855 C CA . VAL A 1 103 ? -10.841 -0.141 21.663 1.00 74.06 103 VAL A CA 1
ATOM 856 C C . VAL A 1 103 ? -10.198 -0.936 22.786 1.00 74.06 103 VAL A C 1
ATOM 858 O O . VAL A 1 103 ? -10.948 -1.373 23.683 1.00 74.06 103 VAL A O 1
#

Sequence (103 aa):
MDELKRIFRNECVKEKNNKFFIFHRSLWGRVIVEKSNDGYNCKGEYIGHITLFLMSLIIYFTNDNNTEYSNYISIFGLIFSIIGSIILEIRICYVKLILKNNV

Radius of gyration: 17.47 Å; chains: 1; bounding box: 40×24×50 Å

Foldseek 3Di:
DVQVCVLLVQWDWDDDPQWIWTGHPPALWIWIWHQDPVGIDIDIDLVVLVVLLVVLVCQCVVDDPPDPPSNVSSVVSNVVSVVNVVSRVVVSVVVVVSRVVRD

Secondary structure (DSSP, 8-state):
-HHHHHHTTTSEEEEETTEEEEE-SSSS-EEEEEEETTEEEEEE--HHHHHHHHHHHHHHHHS-TT-HHHHHHHHHHHHHHHHHHHHHHHHHHHHHHHHHHH-

pLDDT: mean 86.72, std 8.51, range [56.81, 95.88]